Protein AF-A0A432SEH7-F1 (afdb_monomer_lite)

Foldseek 3Di:
DFKDKDKDWDWPFPDPPDGQFDKIKMWMKMFDDVVRVHPFGKIKIKIWMWGWHHPDPPDIDIKIKIKIAMDHDPPTDDPQVNFDFDDDVVDPTPPDGDRIDIDIDD

Sequence (106 aa):
MGGLAGIVQYDTRDTIFTPASGLFAKATLRRFDERLGSSENFWRYGVKGFYFKSLVKKFTIGLRVEGEAVTKSNGDRIPFFANPFISMHDISAMRYQGEKMLLSEL

Secondary structure (DSSP, 8-state):
--EEEEEEEEE--S-SSS-SSEEEEEEEEEEE-GGGT-SS-EEEEEEEEEEEEEEETTEEEEEEEEEEEEEESTTPPPPGGGS-B--BTTB-TTSSB-SEEEEEE-

Structure (mmCIF, N/CA/C/O backbone):
data_AF-A0A432SEH7-F1
#
_entry.id   AF-A0A432SEH7-F1
#
loop_
_atom_site.group_PDB
_atom_site.id
_atom_site.type_symbol
_atom_site.label_atom_id
_atom_site.label_alt_id
_atom_site.label_comp_id
_atom_site.label_asym_id
_atom_site.label_entity_id
_atom_site.label_seq_id
_atom_site.pdbx_PDB_ins_code
_atom_site.Cartn_x
_atom_site.Cartn_y
_atom_site.Cartn_z
_atom_site.occupancy
_atom_site.B_iso_or_equiv
_atom_site.auth_seq_id
_atom_site.auth_comp_id
_atom_site.auth_asym_id
_atom_site.auth_atom_id
_atom_site.pdbx_PDB_model_num
ATOM 1 N N . MET A 1 1 ? -1.794 -4.322 -24.348 1.00 62.84 1 MET A N 1
ATOM 2 C CA . MET A 1 1 ? -1.027 -4.254 -23.087 1.00 62.84 1 MET A CA 1
ATOM 3 C C . MET A 1 1 ? -1.284 -5.525 -22.296 1.00 62.84 1 MET A C 1
ATOM 5 O O . MET A 1 1 ? -2.174 -5.546 -21.454 1.00 62.84 1 MET A O 1
ATOM 9 N N . GLY A 1 2 ? -0.578 -6.605 -22.623 1.00 75.19 2 GLY A N 1
ATOM 10 C CA . GLY A 1 2 ? -0.605 -7.814 -21.804 1.00 75.19 2 GLY A CA 1
ATOM 11 C C . GLY A 1 2 ? 0.382 -7.713 -20.639 1.00 75.19 2 GLY A C 1
ATOM 12 O O . GLY A 1 2 ? 1.410 -7.046 -20.733 1.00 75.19 2 GLY A O 1
ATOM 13 N N . GLY A 1 3 ? 0.038 -8.315 -19.506 1.00 83.50 3 GLY A N 1
ATOM 14 C CA . GLY A 1 3 ? 0.847 -8.255 -18.295 1.00 83.50 3 GLY A CA 1
ATOM 15 C C . GLY A 1 3 ? 0.344 -9.226 -17.237 1.00 83.50 3 GLY A C 1
ATOM 16 O O . GLY A 1 3 ? -0.810 -9.653 -17.266 1.00 83.50 3 GLY A O 1
ATOM 17 N N . LEU A 1 4 ? 1.219 -9.576 -16.302 1.00 86.94 4 LEU A N 1
ATOM 18 C CA . LEU A 1 4 ? 0.912 -10.449 -15.174 1.00 86.94 4 LEU A CA 1
ATOM 19 C C . LEU A 1 4 ? 0.805 -9.631 -13.894 1.00 86.94 4 LEU A C 1
ATOM 21 O O . LEU A 1 4 ? 1.557 -8.679 -13.686 1.00 86.94 4 LEU A O 1
ATOM 25 N N . ALA A 1 5 ? -0.122 -10.016 -13.020 1.00 89.19 5 ALA A N 1
ATOM 26 C CA . ALA A 1 5 ? -0.320 -9.370 -11.733 1.00 89.19 5 ALA A CA 1
ATOM 27 C C . ALA A 1 5 ? -0.380 -10.410 -10.610 1.00 89.19 5 ALA A C 1
ATOM 29 O O . ALA A 1 5 ? -1.201 -11.322 -10.647 1.00 89.19 5 ALA A O 1
ATOM 30 N N . GLY A 1 6 ? 0.467 -10.235 -9.599 1.00 93.69 6 GLY A N 1
ATOM 31 C CA . GLY A 1 6 ? 0.375 -10.904 -8.308 1.00 93.69 6 GLY A CA 1
ATOM 32 C C . GLY A 1 6 ? -0.231 -9.953 -7.282 1.00 93.69 6 GLY A C 1
ATOM 33 O O . GLY A 1 6 ? 0.211 -8.810 -7.150 1.00 93.69 6 GLY A O 1
ATOM 34 N N . ILE A 1 7 ? -1.257 -10.404 -6.565 1.00 94.62 7 ILE A N 1
ATOM 35 C CA . ILE A 1 7 ? -1.925 -9.613 -5.529 1.00 94.62 7 ILE A CA 1
ATOM 36 C C . ILE A 1 7 ? -1.979 -10.454 -4.263 1.00 94.62 7 ILE A C 1
ATOM 38 O O . ILE A 1 7 ? -2.485 -11.571 -4.280 1.00 94.62 7 ILE A O 1
ATOM 42 N N . VAL A 1 8 ? -1.484 -9.889 -3.167 1.00 95.56 8 VAL A N 1
ATOM 43 C CA . VAL A 1 8 ? -1.616 -10.460 -1.828 1.00 95.56 8 VAL A CA 1
ATOM 44 C C . VAL A 1 8 ? -2.432 -9.483 -1.003 1.00 95.56 8 VAL A C 1
ATOM 46 O O . VAL A 1 8 ? -2.119 -8.293 -0.953 1.00 95.56 8 VAL A O 1
ATOM 49 N N . GLN A 1 9 ? -3.499 -9.976 -0.386 1.00 94.38 9 GLN A N 1
ATOM 50 C CA . GLN A 1 9 ? -4.393 -9.168 0.429 1.00 94.38 9 GLN A CA 1
ATOM 51 C C . GLN A 1 9 ? -4.641 -9.863 1.762 1.00 94.38 9 GLN A C 1
ATOM 53 O O . GLN A 1 9 ? -4.921 -11.057 1.806 1.00 94.38 9 GLN A O 1
ATOM 58 N N . TYR A 1 10 ? -4.556 -9.083 2.829 1.00 94.69 10 TYR A N 1
ATOM 59 C CA . TYR A 1 10 ? -4.879 -9.467 4.189 1.00 94.69 10 TYR A CA 1
ATOM 60 C C . TYR A 1 10 ? -5.890 -8.460 4.732 1.00 94.69 10 TYR A C 1
ATOM 62 O O . TYR A 1 10 ? -5.610 -7.264 4.764 1.00 94.69 10 TYR A O 1
ATOM 70 N N . ASP A 1 11 ? -7.079 -8.926 5.104 1.00 93.62 11 ASP A N 1
ATOM 71 C CA . ASP A 1 11 ? -8.151 -8.077 5.622 1.00 93.62 11 ASP A CA 1
ATOM 72 C C . ASP A 1 11 ? -8.710 -8.698 6.899 1.00 93.62 11 ASP A C 1
ATOM 74 O O . ASP A 1 11 ? -9.253 -9.800 6.877 1.00 93.62 11 ASP A O 1
ATOM 78 N N . THR A 1 12 ? -8.542 -7.995 8.014 1.00 93.56 12 THR A N 1
ATOM 79 C CA . THR A 1 12 ? -9.109 -8.346 9.321 1.00 93.56 12 THR A CA 1
ATOM 80 C C . THR A 1 12 ? -10.075 -7.288 9.826 1.00 93.56 12 THR A C 1
ATOM 82 O O . THR A 1 12 ? -10.409 -7.277 11.011 1.00 93.56 12 THR A O 1
ATOM 85 N N . ARG A 1 13 ? -10.491 -6.358 8.960 1.00 92.12 13 ARG A N 1
ATOM 86 C CA . ARG A 1 13 ? -11.456 -5.332 9.337 1.00 92.12 13 ARG A CA 1
ATOM 87 C C . ARG A 1 13 ? -12.803 -5.968 9.639 1.00 92.12 13 ARG A C 1
ATOM 89 O O . ARG A 1 13 ? -13.241 -6.891 8.957 1.00 92.12 13 ARG A O 1
ATOM 96 N N . ASP A 1 14 ? -13.464 -5.421 10.647 1.00 88.00 14 ASP A N 1
ATOM 97 C CA . ASP A 1 14 ? -14.832 -5.784 11.017 1.00 88.00 14 ASP A CA 1
ATOM 98 C C . ASP A 1 14 ? -15.841 -5.510 9.890 1.00 88.00 14 ASP A C 1
ATOM 100 O O . ASP A 1 14 ? -16.774 -6.285 9.681 1.00 88.00 14 ASP A O 1
ATOM 104 N N . THR A 1 15 ? -15.647 -4.433 9.131 1.00 85.69 15 THR A N 1
ATOM 105 C CA . THR A 1 15 ? -16.441 -4.111 7.946 1.00 85.69 15 THR A CA 1
ATOM 106 C C . THR A 1 15 ? -15.616 -3.393 6.882 1.00 85.69 15 THR A C 1
ATOM 108 O O . THR A 1 15 ? -14.666 -2.664 7.163 1.00 85.69 15 THR A O 1
ATOM 111 N N . ILE A 1 16 ? -16.003 -3.577 5.621 1.00 83.81 16 ILE A N 1
ATOM 112 C CA . ILE A 1 16 ? -15.339 -2.963 4.467 1.00 83.81 16 ILE A CA 1
ATOM 113 C C . ILE A 1 16 ? -15.745 -1.498 4.242 1.00 83.81 16 ILE A C 1
ATOM 115 O O . ILE A 1 16 ? -15.007 -0.777 3.574 1.00 83.81 16 ILE A O 1
ATOM 119 N N . PHE A 1 17 ? -16.894 -1.067 4.782 1.00 80.75 17 PHE A N 1
ATOM 120 C CA . PHE A 1 17 ? -17.459 0.269 4.541 1.00 80.75 17 PHE A CA 1
ATOM 121 C C . PHE A 1 17 ? -17.137 1.270 5.654 1.00 80.75 17 PHE A C 1
ATOM 123 O O . PHE A 1 17 ? -16.748 2.397 5.368 1.00 80.75 17 PHE A O 1
ATOM 130 N N . THR A 1 18 ? -17.287 0.867 6.918 1.00 82.19 18 THR A N 1
ATOM 131 C CA . THR A 1 18 ? -17.085 1.742 8.091 1.00 82.19 18 THR A CA 1
ATOM 132 C C . THR A 1 18 ? -16.284 1.031 9.183 1.00 82.19 18 THR A C 1
ATOM 134 O O . THR A 1 18 ? -16.834 0.737 10.248 1.00 82.19 18 THR A O 1
ATOM 137 N N . PRO A 1 19 ? -15.021 0.663 8.905 1.00 82.44 19 PRO A N 1
ATOM 138 C CA . PRO A 1 19 ? -14.237 -0.146 9.825 1.00 82.44 19 PRO A CA 1
ATOM 139 C C . PRO A 1 19 ? -14.018 0.572 11.159 1.00 82.44 19 PRO A C 1
ATOM 141 O O . PRO A 1 19 ? -13.513 1.695 11.187 1.00 82.44 19 PRO A O 1
ATOM 144 N N . ALA A 1 20 ? -14.378 -0.075 12.268 1.00 85.44 20 ALA A N 1
ATOM 145 C CA . ALA A 1 20 ? -14.112 0.439 13.614 1.00 85.44 20 ALA A CA 1
ATOM 146 C C . ALA A 1 20 ? -12.857 -0.200 14.225 1.00 85.44 20 ALA A C 1
ATOM 148 O O . ALA A 1 20 ? -12.222 0.362 15.124 1.00 85.44 20 ALA A O 1
ATOM 149 N N . SER A 1 21 ? -12.477 -1.375 13.727 1.00 88.00 21 SER A N 1
ATOM 150 C CA . SER A 1 21 ? -11.294 -2.101 14.161 1.00 88.00 21 SER A CA 1
ATOM 151 C C . SER A 1 21 ? -10.751 -3.019 13.068 1.00 88.00 21 SER A C 1
ATOM 153 O O . SER A 1 21 ? -11.495 -3.526 12.231 1.00 88.00 21 SER A O 1
ATOM 155 N N . GLY A 1 22 ? -9.437 -3.242 13.095 1.00 90.88 22 GLY A N 1
ATOM 156 C CA . GLY A 1 22 ? -8.763 -4.236 12.263 1.00 90.88 22 GLY A CA 1
ATOM 157 C C . GLY A 1 22 ? -7.727 -3.636 11.322 1.00 90.88 22 GLY A C 1
ATOM 158 O O . GLY A 1 22 ? -7.416 -2.445 11.369 1.00 90.88 22 GLY A O 1
ATOM 159 N N . LEU A 1 23 ? -7.155 -4.492 10.482 1.00 92.00 23 LEU A N 1
ATOM 160 C CA . LEU A 1 23 ? -6.077 -4.149 9.567 1.00 92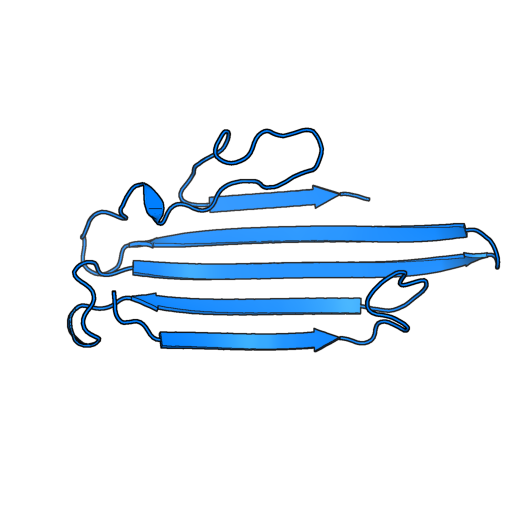.00 23 LEU A CA 1
ATOM 161 C C . LEU A 1 23 ? -6.431 -4.620 8.160 1.00 92.00 23 LEU A C 1
ATOM 163 O O . LEU A 1 23 ? -6.748 -5.783 7.939 1.00 92.00 23 LEU A O 1
ATOM 167 N N . PHE A 1 24 ? -6.291 -3.722 7.200 1.00 93.75 24 PHE A N 1
ATOM 168 C CA . PHE A 1 24 ? -6.212 -4.057 5.793 1.00 93.75 24 PHE A CA 1
ATOM 169 C C . PHE A 1 24 ? -4.791 -3.841 5.312 1.00 93.75 24 PHE A C 1
ATOM 171 O O . PHE A 1 24 ? -4.258 -2.743 5.432 1.00 93.75 24 PHE A O 1
ATOM 178 N N . ALA A 1 25 ? -4.197 -4.857 4.711 1.00 94.19 25 ALA A N 1
ATOM 179 C CA . ALA A 1 25 ? -2.934 -4.753 4.012 1.00 94.19 25 ALA A CA 1
ATOM 180 C C . ALA A 1 25 ? -3.078 -5.378 2.626 1.00 94.19 25 ALA A C 1
ATOM 182 O O . ALA A 1 25 ? -3.605 -6.478 2.465 1.00 94.19 25 ALA A O 1
ATOM 183 N N . LYS A 1 26 ? -2.598 -4.685 1.601 1.00 94.69 26 LYS A N 1
ATOM 184 C CA . LYS A 1 26 ? -2.605 -5.168 0.225 1.00 94.69 26 LYS A CA 1
ATOM 185 C C . LYS A 1 26 ? -1.280 -4.855 -0.433 1.00 94.69 26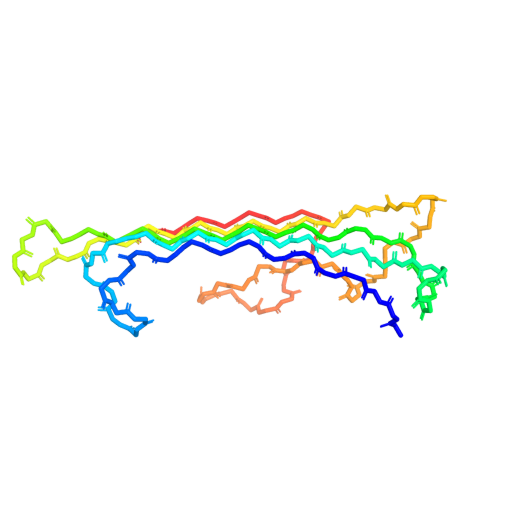 LYS A C 1
ATOM 187 O O . LYS A 1 26 ? -0.898 -3.695 -0.530 1.00 94.69 26 LYS A O 1
ATOM 192 N N . ALA A 1 27 ? -0.625 -5.886 -0.938 1.00 93.94 27 ALA A N 1
ATOM 193 C CA . ALA A 1 27 ? 0.539 -5.771 -1.794 1.00 93.94 27 ALA A CA 1
ATOM 194 C C . ALA A 1 27 ? 0.152 -6.181 -3.217 1.00 93.94 27 ALA A C 1
ATOM 196 O O . ALA A 1 27 ? -0.627 -7.108 -3.443 1.00 93.94 27 ALA A O 1
ATOM 197 N N . THR A 1 28 ? 0.654 -5.458 -4.205 1.00 92.00 28 THR A N 1
ATOM 198 C CA . THR A 1 28 ? 0.396 -5.717 -5.616 1.00 92.00 28 THR A CA 1
ATOM 199 C C . THR A 1 28 ? 1.687 -5.581 -6.395 1.00 92.00 28 THR A C 1
ATOM 201 O O . THR A 1 28 ? 2.389 -4.579 -6.291 1.00 92.00 28 THR A O 1
ATOM 204 N N . LEU A 1 29 ? 1.968 -6.588 -7.206 1.00 90.81 29 LEU A N 1
ATOM 205 C CA . LEU A 1 29 ? 3.098 -6.648 -8.109 1.00 90.81 29 LEU A CA 1
ATOM 206 C C . LEU A 1 29 ? 2.554 -6.854 -9.515 1.00 90.81 29 LEU A C 1
ATOM 208 O O . LEU A 1 29 ? 1.820 -7.807 -9.752 1.00 90.81 29 LEU A O 1
ATOM 212 N N . ARG A 1 30 ? 2.891 -5.975 -10.453 1.00 89.12 30 ARG A N 1
ATOM 213 C CA . ARG A 1 30 ? 2.520 -6.128 -11.860 1.00 89.12 30 ARG A CA 1
ATOM 214 C C . ARG A 1 30 ? 3.760 -6.103 -12.731 1.00 89.12 30 ARG A C 1
ATOM 216 O O . ARG A 1 30 ? 4.617 -5.238 -12.556 1.00 89.12 30 ARG A O 1
ATOM 223 N N . ARG A 1 31 ? 3.824 -7.034 -13.675 1.00 86.25 31 ARG A N 1
ATOM 224 C CA . ARG A 1 31 ? 4.865 -7.148 -14.689 1.00 86.25 31 ARG A CA 1
ATOM 225 C C . ARG A 1 31 ? 4.245 -6.959 -16.060 1.00 86.25 31 ARG A C 1
ATOM 227 O O . ARG A 1 31 ? 3.371 -7.728 -16.453 1.00 86.25 31 ARG A O 1
ATOM 234 N N . PHE A 1 32 ? 4.745 -5.973 -16.782 1.00 83.38 32 PHE A N 1
ATOM 235 C CA . PHE A 1 32 ? 4.462 -5.768 -18.193 1.00 83.38 32 PHE A CA 1
ATOM 236 C C . PHE A 1 32 ? 5.727 -6.113 -18.972 1.00 83.38 32 PHE A C 1
ATOM 238 O O . PHE A 1 32 ? 6.817 -5.677 -18.597 1.00 83.38 32 PHE A O 1
ATOM 245 N N . ASP A 1 33 ? 5.582 -6.972 -19.977 1.00 79.69 33 ASP A N 1
ATOM 246 C CA . ASP A 1 33 ? 6.692 -7.517 -20.757 1.00 79.69 33 ASP A CA 1
ATOM 247 C C . ASP A 1 33 ? 6.253 -7.724 -22.210 1.00 79.69 33 ASP A C 1
ATOM 249 O O . ASP A 1 33 ? 5.104 -8.106 -22.462 1.00 79.69 33 ASP A O 1
ATOM 253 N N . GLU A 1 34 ? 7.155 -7.508 -23.161 1.00 77.06 34 GLU A N 1
ATOM 254 C CA . GLU A 1 34 ? 6.930 -7.788 -24.583 1.00 77.06 34 GLU A CA 1
ATOM 255 C C . GLU A 1 34 ? 6.531 -9.237 -24.844 1.00 77.06 34 GLU A C 1
ATOM 257 O O . GLU A 1 34 ? 5.613 -9.505 -25.622 1.00 77.06 34 GLU A O 1
ATOM 262 N N . ARG A 1 35 ? 7.128 -10.183 -24.109 1.00 76.56 35 ARG A N 1
ATOM 263 C CA . ARG A 1 35 ? 6.783 -11.613 -24.201 1.00 76.56 35 ARG A CA 1
ATOM 264 C C . ARG A 1 35 ? 5.350 -11.908 -23.763 1.00 76.56 35 ARG 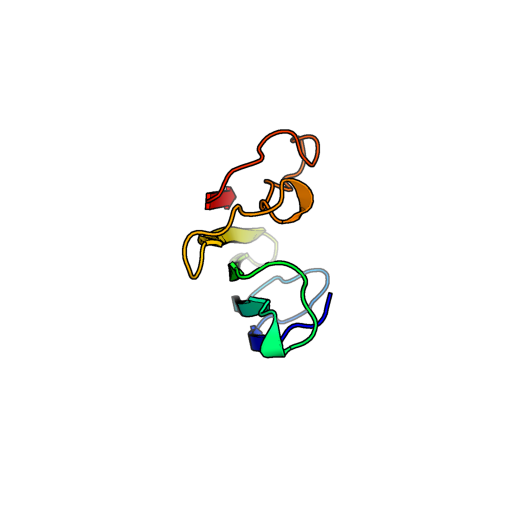A C 1
ATOM 266 O O . ARG A 1 35 ? 4.807 -12.954 -24.100 1.00 76.56 35 ARG A O 1
ATOM 273 N N . LEU A 1 36 ? 4.749 -10.998 -22.999 1.00 73.00 36 LEU A N 1
ATOM 274 C CA . LEU A 1 36 ? 3.370 -11.074 -22.528 1.00 73.00 36 LEU A CA 1
ATOM 275 C C . LEU A 1 36 ? 2.409 -10.258 -23.410 1.00 73.00 36 LEU A C 1
ATOM 277 O O . LEU A 1 36 ? 1.231 -10.168 -23.079 1.00 73.00 36 LEU A O 1
ATOM 281 N N . GLY A 1 37 ? 2.874 -9.663 -24.517 1.00 68.25 37 GLY A N 1
ATOM 282 C CA . GLY A 1 37 ? 2.056 -8.829 -25.407 1.00 68.25 37 GLY A CA 1
ATOM 283 C C . GLY A 1 37 ? 1.925 -7.368 -24.953 1.00 68.25 37 GLY A C 1
ATOM 284 O O . GLY A 1 37 ? 0.937 -6.690 -25.267 1.00 68.25 37 GLY A O 1
ATOM 285 N N . SER A 1 38 ? 2.868 -6.878 -24.147 1.00 71.06 38 SER A N 1
ATOM 286 C CA . SER A 1 38 ? 3.067 -5.442 -23.911 1.00 71.06 38 SER A CA 1
ATOM 287 C C . SER A 1 38 ? 3.937 -4.843 -25.020 1.00 71.06 38 SER A C 1
ATOM 289 O O . SER A 1 38 ? 4.724 -5.553 -25.626 1.00 71.06 38 SER A O 1
ATOM 291 N N . SER A 1 39 ? 3.825 -3.544 -25.290 1.00 71.69 39 SER A N 1
ATOM 292 C CA . SER A 1 39 ? 4.819 -2.829 -26.109 1.00 71.69 39 SER A CA 1
ATOM 293 C C . SER A 1 39 ? 5.977 -2.279 -25.268 1.00 71.69 39 SER A C 1
ATOM 295 O O . SER A 1 39 ? 6.907 -1.714 -25.815 1.00 71.69 39 SER A O 1
ATOM 297 N N . GLU A 1 40 ? 5.881 -2.392 -23.938 1.00 73.62 40 GLU A N 1
ATOM 298 C CA . GLU A 1 40 ? 6.759 -1.723 -22.973 1.00 73.62 40 GLU A CA 1
ATOM 299 C C . GLU A 1 40 ? 7.079 -2.655 -21.797 1.00 73.62 40 GLU A C 1
ATOM 301 O O . GLU A 1 40 ? 6.189 -3.364 -21.300 1.00 73.62 40 GLU A O 1
ATOM 306 N N . ASN A 1 41 ? 8.320 -2.601 -21.307 1.00 79.44 41 ASN A N 1
ATOM 307 C CA . ASN A 1 41 ? 8.842 -3.482 -20.261 1.00 79.44 41 ASN A CA 1
ATOM 308 C C . ASN A 1 41 ? 9.005 -2.750 -18.919 1.00 79.44 41 ASN A C 1
ATOM 310 O O . ASN A 1 41 ? 9.989 -2.046 -18.676 1.00 79.44 41 ASN A O 1
ATOM 314 N N . PHE A 1 42 ? 8.067 -2.944 -17.990 1.00 80.88 42 PHE A N 1
ATOM 315 C CA . PHE A 1 42 ? 8.147 -2.305 -16.673 1.00 80.88 42 PHE A CA 1
ATOM 316 C C . PHE A 1 42 ? 7.513 -3.128 -15.551 1.00 80.88 42 PHE A C 1
ATOM 318 O O . PHE A 1 42 ? 6.644 -3.980 -15.750 1.00 80.88 42 PHE A O 1
ATOM 325 N N . TRP A 1 43 ? 7.971 -2.850 -14.334 1.00 84.38 43 TRP A N 1
ATOM 326 C CA . TRP A 1 43 ? 7.400 -3.367 -13.098 1.00 84.38 43 TRP A CA 1
ATOM 327 C C . TRP A 1 43 ? 6.622 -2.274 -12.382 1.00 84.38 43 TRP A C 1
ATOM 329 O O . TRP A 1 43 ? 7.092 -1.142 -12.286 1.00 84.38 43 TRP A O 1
ATOM 339 N N . ARG A 1 44 ? 5.461 -2.624 -11.828 1.00 86.12 44 ARG A N 1
ATOM 340 C CA . ARG A 1 44 ? 4.699 -1.761 -10.924 1.00 86.12 44 ARG A CA 1
ATOM 341 C C . ARG A 1 44 ? 4.478 -2.462 -9.596 1.00 86.12 44 ARG A C 1
ATOM 343 O O . ARG A 1 44 ? 3.921 -3.556 -9.544 1.00 86.12 44 ARG A O 1
ATOM 350 N N . TYR A 1 45 ? 4.875 -1.788 -8.535 1.00 89.12 45 TYR A N 1
ATOM 351 C CA . TYR A 1 45 ? 4.731 -2.202 -7.153 1.00 89.12 45 TYR A CA 1
ATOM 352 C C . TYR A 1 45 ? 3.706 -1.291 -6.485 1.00 89.12 45 TYR A C 1
ATOM 354 O O . TYR A 1 45 ? 3.706 -0.080 -6.701 1.00 89.12 45 TYR A O 1
ATOM 362 N N . GLY A 1 46 ? 2.824 -1.867 -5.682 1.00 90.81 46 GLY A N 1
ATOM 363 C CA . GLY A 1 46 ? 1.851 -1.128 -4.893 1.00 90.81 46 GLY A CA 1
ATOM 364 C C . GLY A 1 46 ? 1.686 -1.768 -3.529 1.00 90.81 46 GLY A C 1
ATOM 365 O O . GLY A 1 46 ? 1.578 -2.988 -3.425 1.00 90.81 46 GLY A O 1
ATOM 366 N N . VAL A 1 47 ? 1.655 -0.949 -2.490 1.00 91.12 47 VAL A N 1
ATOM 367 C CA . VAL A 1 47 ? 1.393 -1.355 -1.114 1.00 91.12 47 VAL A CA 1
ATOM 368 C C . VAL A 1 47 ? 0.345 -0.414 -0.543 1.00 91.12 47 VAL A C 1
ATOM 370 O O . VAL A 1 47 ? 0.448 0.801 -0.686 1.00 91.12 47 VAL A O 1
ATOM 373 N N . LYS A 1 48 ? -0.679 -0.974 0.092 1.00 92.12 48 LYS A N 1
ATOM 374 C CA . LYS A 1 48 ? -1.710 -0.226 0.809 1.00 92.12 48 LYS A CA 1
ATOM 375 C C . LYS A 1 48 ? -1.905 -0.838 2.183 1.00 92.12 48 LYS A C 1
ATOM 377 O O . LYS A 1 48 ? -2.010 -2.057 2.295 1.00 92.12 48 LYS A O 1
ATOM 382 N N . GLY A 1 49 ? -1.967 0.003 3.199 1.00 92.56 49 GLY A N 1
ATOM 383 C CA . GLY A 1 49 ? -2.202 -0.356 4.586 1.00 92.56 49 GLY A CA 1
ATOM 384 C C . GLY A 1 49 ? -3.251 0.572 5.182 1.00 92.56 49 GLY A C 1
ATOM 385 O O . GLY A 1 49 ? -3.108 1.786 5.099 1.00 92.56 49 GLY A O 1
ATOM 386 N N . PHE A 1 50 ? -4.292 0.014 5.786 1.00 92.31 50 PHE A N 1
ATOM 387 C CA . PHE A 1 50 ? -5.266 0.766 6.569 1.00 92.31 50 PHE A CA 1
ATOM 388 C C . PHE A 1 50 ? -5.438 0.078 7.910 1.00 92.31 50 PHE A C 1
ATOM 390 O O . PHE A 1 50 ? -5.775 -1.103 7.959 1.00 92.31 50 PHE A O 1
ATOM 397 N N . TYR A 1 51 ? -5.220 0.802 8.992 1.00 91.44 51 TYR A N 1
ATOM 398 C CA . TYR A 1 51 ? -5.334 0.287 10.343 1.00 91.44 51 TYR A CA 1
ATOM 399 C C . TYR A 1 51 ? -6.363 1.094 11.116 1.00 91.44 51 TYR A C 1
ATOM 401 O O . TYR A 1 51 ? -6.244 2.310 11.211 1.00 91.44 51 TYR A O 1
ATOM 409 N N . PHE A 1 52 ? -7.342 0.411 11.699 1.00 90.62 52 PHE A N 1
ATOM 410 C CA . PHE A 1 52 ? -8.406 1.031 12.472 1.00 90.62 52 PHE A CA 1
ATOM 411 C C . PHE A 1 52 ? -8.383 0.519 13.904 1.00 90.62 52 PHE A C 1
ATOM 413 O O . PHE A 1 52 ? -8.238 -0.683 14.157 1.00 90.62 52 PHE A O 1
ATOM 420 N N . LYS A 1 53 ? -8.554 1.437 14.855 1.00 89.50 53 LYS A N 1
ATOM 421 C CA . LYS A 1 53 ? -8.659 1.100 16.273 1.00 89.50 53 LYS A CA 1
ATOM 422 C C . LYS A 1 53 ? -9.676 1.991 16.970 1.00 89.50 53 LYS A C 1
ATOM 424 O O . LYS A 1 53 ? -9.509 3.205 17.051 1.00 89.50 53 LYS A O 1
ATOM 429 N N . SER A 1 54 ? -10.684 1.367 17.563 1.00 86.88 54 SER A N 1
ATOM 430 C CA . SER A 1 54 ? -11.603 2.021 18.491 1.00 86.88 54 SER A CA 1
ATOM 431 C C . SER A 1 54 ? -10.919 2.210 19.854 1.00 86.88 54 SER A C 1
ATOM 433 O O . SER A 1 54 ? -10.564 1.229 20.508 1.00 86.88 54 SER A O 1
ATOM 435 N N . LEU A 1 55 ? -10.715 3.456 20.300 1.00 78.75 55 LEU A N 1
ATOM 436 C CA . LEU A 1 55 ? -10.172 3.758 21.640 1.00 78.75 55 LEU A CA 1
ATOM 437 C C . LEU A 1 55 ? -11.271 3.765 22.710 1.00 78.75 55 LEU A C 1
ATOM 439 O O . LEU A 1 55 ? -11.032 3.391 23.854 1.00 78.75 55 LEU A O 1
ATOM 443 N N . VAL A 1 56 ? -12.481 4.176 22.336 1.00 82.50 56 VAL A N 1
ATOM 444 C CA . VAL A 1 56 ? -13.674 4.246 23.194 1.00 82.50 56 VAL A CA 1
ATOM 445 C C . VAL A 1 56 ? -14.890 3.929 22.322 1.00 82.50 56 VAL A C 1
ATOM 447 O O . VAL A 1 56 ? -14.808 4.116 21.114 1.00 82.50 56 VAL A O 1
ATOM 450 N N . LYS A 1 57 ? -16.041 3.526 22.889 1.00 73.62 57 LYS A N 1
ATOM 451 C CA . LYS A 1 57 ? -17.258 3.136 22.122 1.00 73.62 57 LYS A CA 1
ATOM 452 C C . LYS A 1 57 ? -17.740 4.151 21.059 1.00 73.62 57 LYS A C 1
ATOM 454 O O . LYS A 1 57 ? -18.617 3.816 20.274 1.00 73.62 57 LYS A O 1
ATOM 459 N N . LYS A 1 58 ? -17.229 5.387 21.071 1.00 79.06 58 LYS A N 1
ATOM 460 C CA . LYS A 1 58 ? -17.600 6.478 20.157 1.00 79.06 58 LYS A CA 1
ATOM 461 C C . LYS A 1 58 ? -16.429 7.078 19.364 1.00 79.06 58 LYS A C 1
ATOM 463 O O . LYS A 1 58 ? -16.668 8.005 18.601 1.00 79.06 58 LYS A O 1
ATOM 468 N N . PHE A 1 59 ? -15.189 6.622 19.559 1.00 83.56 59 PHE A N 1
ATOM 469 C CA . PHE A 1 59 ? -14.020 7.235 18.918 1.00 83.56 59 PHE A CA 1
ATOM 470 C C . PHE A 1 59 ? -13.099 6.179 18.310 1.00 83.56 59 PHE A C 1
ATOM 472 O O . PHE A 1 59 ? -12.517 5.356 19.026 1.00 83.56 59 PHE A O 1
ATOM 479 N N . THR A 1 60 ? -12.953 6.261 16.991 1.00 85.25 60 THR A N 1
ATOM 480 C CA . THR A 1 60 ? -12.117 5.387 16.170 1.00 85.25 60 THR A CA 1
ATOM 481 C C . THR A 1 60 ? -11.033 6.222 15.512 1.00 85.25 60 THR A C 1
ATOM 483 O O . THR A 1 60 ? -11.336 7.244 14.904 1.00 85.25 60 THR A O 1
ATOM 486 N N . ILE A 1 61 ? -9.786 5.769 15.612 1.00 88.12 61 ILE A N 1
ATOM 487 C CA . ILE A 1 61 ? -8.666 6.307 14.833 1.00 88.12 61 ILE A CA 1
ATOM 488 C C . ILE A 1 61 ? -8.392 5.398 13.637 1.00 88.12 61 ILE A C 1
ATOM 490 O O . ILE A 1 61 ? -8.567 4.177 13.741 1.00 88.12 61 ILE A O 1
ATOM 494 N N . GLY A 1 62 ? -7.962 5.984 12.521 1.00 89.31 62 GLY A N 1
ATOM 495 C CA . GLY A 1 62 ? -7.709 5.267 11.278 1.00 89.31 62 GLY A CA 1
ATOM 496 C C . GLY A 1 62 ? -6.411 5.721 10.628 1.00 89.31 62 GLY A C 1
ATOM 497 O O . GLY A 1 62 ? -6.365 6.776 10.025 1.00 89.31 62 GLY A O 1
ATOM 498 N N . LEU A 1 63 ? -5.366 4.903 10.681 1.00 89.81 63 LEU A N 1
ATOM 499 C CA . LEU A 1 63 ? -4.124 5.175 9.964 1.00 89.81 63 LEU A CA 1
ATOM 500 C C . LEU A 1 63 ? -4.213 4.616 8.541 1.00 89.81 63 LEU A C 1
ATOM 502 O O . LEU A 1 63 ? -4.482 3.428 8.358 1.00 89.81 63 LEU A O 1
ATOM 506 N N . ARG A 1 64 ? -3.910 5.437 7.538 1.00 90.44 64 ARG A N 1
ATOM 507 C CA . ARG A 1 64 ? -3.796 5.042 6.132 1.00 90.44 64 ARG A CA 1
ATOM 508 C C . ARG A 1 64 ? -2.377 5.263 5.637 1.00 90.44 64 ARG A C 1
ATOM 510 O O . ARG A 1 64 ? -1.813 6.336 5.801 1.00 90.44 64 ARG A O 1
ATOM 517 N N . VAL A 1 65 ? -1.819 4.260 4.971 1.00 89.81 65 VAL A N 1
ATOM 518 C CA . VAL A 1 65 ? -0.518 4.329 4.305 1.00 89.81 65 VAL A CA 1
ATOM 519 C C . VAL A 1 65 ? -0.649 3.721 2.917 1.00 89.81 65 VAL A C 1
ATOM 521 O O . VAL A 1 65 ? -1.081 2.581 2.764 1.00 89.81 65 VAL A O 1
ATOM 524 N N . GLU A 1 66 ? -0.257 4.460 1.891 1.00 89.00 66 GLU A N 1
ATOM 525 C CA . GLU A 1 66 ? -0.220 3.978 0.514 1.00 89.00 66 GLU A CA 1
ATOM 526 C C . GLU A 1 66 ? 1.125 4.303 -0.118 1.00 89.00 66 GLU A C 1
ATOM 528 O O . GLU A 1 66 ? 1.646 5.402 0.029 1.00 89.00 66 GLU A O 1
ATOM 533 N N . GLY A 1 67 ? 1.691 3.342 -0.837 1.00 88.19 67 GLY A N 1
ATOM 534 C CA . GLY A 1 67 ? 2.919 3.524 -1.590 1.00 88.19 67 GLY A CA 1
ATOM 535 C C . GLY A 1 67 ? 2.810 2.844 -2.940 1.00 88.19 67 GLY A C 1
ATOM 536 O O . GLY A 1 67 ? 2.384 1.693 -3.035 1.00 88.19 67 GLY A O 1
ATOM 537 N N . GLU A 1 68 ? 3.211 3.539 -3.993 1.00 86.56 68 GLU A N 1
ATOM 538 C CA . GLU A 1 68 ? 3.284 2.973 -5.334 1.00 86.56 68 GLU A CA 1
ATOM 539 C C . GLU A 1 68 ? 4.618 3.331 -5.977 1.00 86.56 68 GLU A C 1
ATOM 541 O O . GLU A 1 68 ? 5.120 4.444 -5.845 1.00 86.56 68 GLU A O 1
ATOM 546 N N . ALA A 1 69 ? 5.208 2.376 -6.683 1.00 82.75 69 ALA A N 1
ATOM 547 C CA . ALA A 1 69 ? 6.460 2.573 -7.389 1.00 82.75 69 ALA A CA 1
ATOM 548 C C . ALA A 1 69 ? 6.415 1.871 -8.738 1.00 82.75 69 ALA A C 1
ATOM 550 O O . ALA A 1 69 ? 5.839 0.792 -8.881 1.00 82.75 69 ALA A O 1
ATOM 551 N N . VAL A 1 70 ? 7.057 2.468 -9.729 1.00 83.69 70 VAL A N 1
ATOM 552 C CA . VAL A 1 70 ? 7.258 1.874 -11.044 1.00 83.69 70 VAL A CA 1
ATOM 553 C C . VAL A 1 70 ? 8.745 1.859 -11.339 1.00 83.69 70 VAL A C 1
ATOM 555 O O . VAL A 1 70 ? 9.489 2.764 -10.972 1.00 83.69 70 VAL A O 1
ATOM 558 N N . THR A 1 71 ? 9.214 0.771 -11.933 1.00 78.38 71 THR A N 1
ATOM 559 C CA . THR A 1 71 ? 10.628 0.570 -12.241 1.00 78.38 71 THR A CA 1
ATOM 560 C C . THR A 1 71 ? 10.776 0.032 -13.652 1.00 78.38 71 THR A C 1
ATOM 562 O O . THR A 1 71 ? 10.051 -0.873 -14.072 1.00 78.38 71 THR A O 1
ATOM 565 N N . LYS A 1 72 ? 11.732 0.615 -14.379 1.00 73.81 72 LYS A N 1
ATOM 566 C CA . LYS A 1 72 ? 12.117 0.212 -15.733 1.00 73.81 72 LYS A CA 1
ATOM 567 C C . LYS A 1 72 ? 12.725 -1.180 -15.708 1.00 73.81 72 LYS A C 1
ATOM 569 O O . LYS A 1 72 ? 13.457 -1.530 -14.785 1.00 73.81 72 LYS A O 1
ATOM 574 N N . SER A 1 73 ? 12.467 -1.951 -16.751 1.00 62.09 73 SER A N 1
ATOM 575 C CA . SER A 1 73 ? 13.166 -3.201 -17.015 1.00 62.09 73 SER A CA 1
ATOM 576 C C . SER A 1 73 ? 13.791 -3.113 -18.398 1.00 62.09 73 SER A C 1
ATOM 578 O O . SER A 1 73 ? 13.151 -2.609 -19.307 1.00 62.09 73 SER A O 1
ATOM 580 N N . ASN A 1 74 ? 15.019 -3.607 -18.563 1.00 59.75 74 ASN A N 1
ATOM 581 C CA . ASN A 1 74 ? 15.731 -3.661 -19.852 1.00 59.75 74 ASN A CA 1
ATOM 582 C C . ASN A 1 74 ? 16.071 -2.316 -20.529 1.00 59.75 74 ASN A C 1
ATOM 584 O O . ASN A 1 74 ? 16.443 -2.309 -21.694 1.00 59.75 74 ASN A O 1
ATOM 588 N N . GLY A 1 75 ? 16.043 -1.191 -19.808 1.00 54.44 75 GLY A N 1
ATOM 589 C CA . GLY A 1 75 ? 16.488 0.102 -20.352 1.00 54.44 75 GLY A CA 1
ATOM 590 C C . GLY A 1 75 ? 15.430 0.875 -21.147 1.00 54.44 75 GLY A C 1
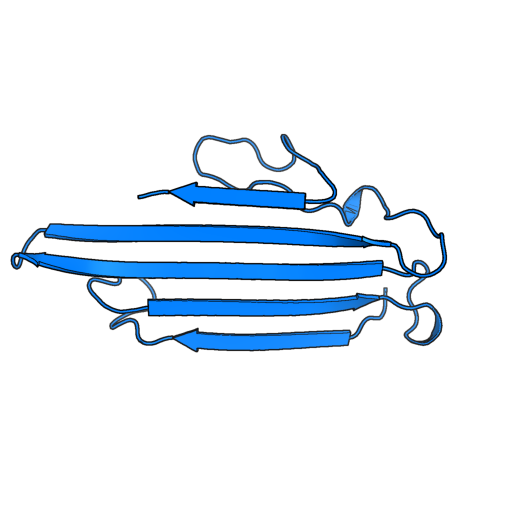ATOM 591 O O . GLY A 1 75 ? 15.710 1.998 -21.566 1.00 54.44 75 GLY A O 1
ATOM 592 N N . ASP A 1 76 ? 14.214 0.337 -21.277 1.00 61.09 76 ASP A N 1
ATOM 593 C CA . ASP A 1 76 ? 13.090 1.030 -21.911 1.00 61.09 76 ASP A CA 1
ATOM 594 C C . ASP A 1 76 ? 12.522 2.162 -21.046 1.00 61.09 76 ASP A C 1
ATOM 596 O O . ASP A 1 76 ? 12.700 2.230 -19.821 1.00 61.09 76 ASP A O 1
ATOM 600 N N . ARG A 1 77 ? 11.828 3.101 -21.697 1.00 61.22 77 ARG A N 1
ATOM 601 C CA . ARG A 1 77 ? 11.175 4.232 -21.030 1.00 61.22 77 ARG A CA 1
ATOM 602 C C . ARG A 1 77 ? 9.866 3.772 -20.390 1.00 61.22 77 ARG A C 1
ATOM 604 O O . ARG A 1 77 ? 9.020 3.196 -21.050 1.00 61.22 77 ARG A O 1
ATOM 611 N N . ILE A 1 78 ? 9.652 4.107 -19.114 1.00 63.75 78 ILE A N 1
ATOM 612 C CA . ILE A 1 78 ? 8.312 4.005 -18.516 1.00 63.75 78 ILE A CA 1
ATOM 613 C C . ILE A 1 78 ? 7.405 4.992 -19.264 1.00 63.75 78 ILE A C 1
ATOM 615 O O . ILE A 1 78 ? 7.735 6.184 -19.310 1.00 63.75 78 ILE A O 1
ATOM 619 N N . PRO A 1 79 ? 6.272 4.546 -19.827 1.00 63.44 79 PRO A N 1
ATOM 620 C CA . PRO A 1 79 ? 5.325 5.453 -20.453 1.00 63.44 79 PRO A CA 1
ATOM 621 C C . PRO A 1 79 ? 4.722 6.410 -19.424 1.00 63.44 79 PRO A C 1
ATOM 623 O O . PRO A 1 79 ? 4.425 6.006 -18.302 1.00 63.44 79 PRO A O 1
ATOM 626 N N . PHE A 1 80 ? 4.461 7.662 -19.806 1.00 60.31 80 PHE A N 1
ATOM 627 C CA . PHE A 1 80 ? 3.931 8.678 -18.882 1.00 60.31 80 PHE A CA 1
ATOM 628 C C . PHE A 1 80 ? 2.618 8.249 -18.194 1.00 60.31 80 PHE A C 1
ATOM 630 O O . PHE A 1 80 ? 2.390 8.591 -17.039 1.00 60.31 80 PHE A O 1
ATOM 637 N N . PHE A 1 81 ? 1.788 7.436 -18.861 1.00 62.09 81 PHE A N 1
ATOM 638 C CA . PHE A 1 81 ? 0.539 6.895 -18.311 1.00 62.09 81 PHE A CA 1
ATOM 639 C C . PHE A 1 81 ? 0.735 5.791 -17.260 1.00 62.09 81 PHE A C 1
ATOM 641 O O . PHE A 1 81 ? -0.200 5.452 -16.536 1.00 62.09 81 PHE A O 1
ATOM 648 N N . ALA A 1 82 ? 1.922 5.184 -17.191 1.00 64.69 82 ALA A N 1
ATOM 649 C CA . ALA A 1 82 ? 2.226 4.130 -16.231 1.00 64.69 82 ALA A CA 1
ATOM 650 C C . ALA A 1 82 ? 2.694 4.692 -14.881 1.00 64.69 82 ALA A C 1
ATOM 652 O O . ALA A 1 82 ? 2.679 3.952 -13.895 1.00 64.69 82 ALA A O 1
ATOM 653 N N . ASN A 1 83 ? 3.061 5.978 -14.822 1.00 67.06 83 ASN A N 1
ATOM 654 C CA . ASN A 1 83 ? 3.534 6.614 -13.600 1.00 67.06 83 ASN A CA 1
ATOM 655 C C . ASN A 1 83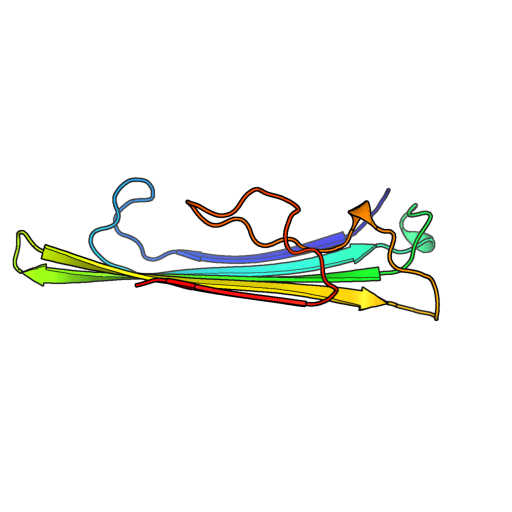 ? 2.423 6.665 -12.539 1.00 67.06 83 ASN A C 1
ATOM 657 O O . ASN A 1 83 ? 1.316 7.138 -12.822 1.00 67.06 83 ASN A O 1
ATOM 661 N N . PRO A 1 84 ? 2.692 6.189 -11.311 1.00 60.78 84 PRO A N 1
ATOM 662 C CA . PRO A 1 84 ? 1.753 6.327 -10.219 1.00 60.78 84 PRO A CA 1
ATOM 663 C C . PRO A 1 84 ? 1.553 7.806 -9.900 1.00 60.78 84 PRO A C 1
ATOM 665 O O . PRO A 1 84 ? 2.453 8.637 -10.056 1.00 60.78 84 PRO A O 1
ATOM 668 N N . PHE A 1 85 ? 0.352 8.123 -9.433 1.00 57.16 85 PHE A N 1
ATOM 669 C CA . PHE A 1 85 ? 0.017 9.452 -8.959 1.00 57.16 85 PHE A CA 1
ATOM 670 C C . PHE A 1 85 ? -0.590 9.385 -7.567 1.00 57.16 85 PHE A C 1
ATOM 672 O O . PHE A 1 85 ? -1.261 8.414 -7.210 1.00 57.16 85 PHE A O 1
ATOM 679 N N . ILE A 1 86 ? -0.367 10.438 -6.783 1.00 59.16 86 ILE A N 1
ATOM 680 C CA . ILE A 1 86 ? -1.030 10.582 -5.487 1.00 59.16 86 ILE A CA 1
ATOM 681 C C . ILE A 1 86 ? -2.518 10.834 -5.713 1.00 59.16 86 ILE A C 1
ATOM 683 O O . ILE A 1 86 ? -2.894 11.797 -6.380 1.00 59.16 86 ILE A O 1
ATOM 687 N N . SER A 1 87 ? -3.358 9.964 -5.150 1.00 62.00 87 SER A N 1
ATOM 688 C CA . SER A 1 87 ? -4.802 10.167 -5.045 1.00 62.00 87 SER A CA 1
ATOM 689 C C . SER A 1 87 ? -5.161 10.317 -3.568 1.00 62.00 87 SER A C 1
ATOM 691 O O . SER A 1 87 ? -5.303 9.334 -2.838 1.00 62.00 87 SER A O 1
ATOM 693 N N . MET A 1 88 ? -5.246 11.572 -3.137 1.00 59.50 88 MET A N 1
ATOM 694 C CA . MET A 1 88 ? -5.603 11.995 -1.784 1.00 59.50 88 MET A CA 1
ATOM 695 C C . MET A 1 88 ? -6.831 12.899 -1.879 1.00 59.50 88 MET A C 1
ATOM 697 O O . MET A 1 88 ? -6.991 13.596 -2.886 1.00 59.50 88 MET A O 1
ATOM 701 N N . HIS A 1 89 ? -7.692 12.906 -0.859 1.00 60.25 89 HIS A N 1
ATOM 702 C CA . HIS A 1 89 ? -8.693 13.970 -0.763 1.00 60.25 89 HIS A CA 1
ATOM 703 C C . HIS A 1 89 ? -7.941 15.315 -0.708 1.00 60.25 89 HIS A C 1
ATOM 705 O O . HIS A 1 89 ? -6.829 15.372 -0.192 1.00 60.25 89 HIS A O 1
ATOM 711 N N . ASP A 1 90 ? -8.476 16.360 -1.336 1.00 53.09 90 ASP A N 1
ATOM 712 C CA . ASP A 1 90 ? -7.828 17.677 -1.497 1.00 53.09 90 ASP A CA 1
ATOM 713 C C . ASP A 1 90 ? -6.593 17.760 -2.418 1.00 53.09 90 ASP A C 1
ATOM 715 O O . ASP A 1 90 ? -6.074 18.854 -2.655 1.00 53.09 90 ASP A O 1
ATOM 719 N N . ILE A 1 91 ? -6.156 16.658 -3.041 1.00 62.94 91 ILE A N 1
ATOM 720 C CA . ILE A 1 91 ? -5.126 16.690 -4.091 1.00 62.94 91 ILE A CA 1
ATOM 721 C C . ILE A 1 91 ? -5.739 16.255 -5.418 1.00 62.94 91 ILE A C 1
ATOM 723 O O . ILE A 1 91 ? -6.186 15.120 -5.580 1.00 62.94 91 ILE A O 1
ATOM 727 N N . SER A 1 92 ? -5.720 17.153 -6.409 1.00 56.09 92 SER A N 1
ATOM 728 C CA . SER A 1 92 ? -6.133 16.824 -7.774 1.00 56.09 92 SER A CA 1
ATOM 729 C C . SER A 1 92 ? -5.356 15.611 -8.287 1.00 56.09 92 SER A C 1
ATOM 731 O O . SER A 1 92 ? -4.121 15.591 -8.261 1.00 56.09 92 SER A O 1
ATOM 733 N N . ALA A 1 93 ? -6.087 14.608 -8.776 1.00 60.00 93 ALA A N 1
ATOM 734 C CA . ALA A 1 93 ? -5.496 13.434 -9.401 1.00 60.00 93 ALA A CA 1
ATOM 735 C C . ALA A 1 93 ? -4.516 13.853 -10.510 1.00 60.00 93 ALA A C 1
ATOM 737 O O . ALA A 1 93 ? -4.712 14.871 -11.172 1.00 60.00 93 ALA A O 1
ATOM 738 N N . MET A 1 94 ? -3.453 13.068 -10.704 1.00 59.94 94 MET A N 1
ATOM 739 C CA . MET A 1 94 ? -2.407 13.315 -11.709 1.00 59.94 94 MET A CA 1
ATOM 740 C C . MET A 1 94 ? -1.549 14.576 -11.493 1.00 59.94 94 MET A C 1
ATOM 742 O O . MET A 1 94 ? -0.691 14.853 -12.330 1.00 59.94 94 MET A O 1
ATOM 746 N N . ARG A 1 95 ? -1.713 15.310 -10.380 1.00 59.09 95 ARG A N 1
ATOM 747 C CA . ARG A 1 95 ? -0.882 16.488 -10.064 1.00 59.09 95 ARG A CA 1
ATOM 748 C C . ARG A 1 95 ? 0.539 16.118 -9.636 1.00 59.09 95 ARG A C 1
ATOM 750 O O . ARG A 1 95 ? 1.483 16.809 -10.003 1.00 59.09 95 ARG A O 1
ATOM 757 N N . TYR A 1 96 ? 0.691 15.017 -8.901 1.00 57.22 96 TYR A N 1
ATOM 758 C CA . TYR A 1 96 ? 1.991 14.470 -8.507 1.00 57.22 96 TYR A CA 1
ATOM 759 C C . TYR A 1 96 ? 2.213 13.144 -9.218 1.00 57.22 96 TYR A C 1
ATOM 761 O O . TYR A 1 96 ? 1.828 12.098 -8.703 1.00 57.22 96 TYR A O 1
ATOM 769 N N . GLN A 1 97 ? 2.785 13.208 -10.419 1.00 60.06 97 GLN A N 1
ATOM 770 C CA . GLN A 1 97 ? 3.232 12.039 -11.172 1.00 60.06 97 GLN A CA 1
ATOM 771 C C . GLN A 1 97 ? 4.727 11.850 -10.949 1.00 60.06 97 GLN A C 1
ATOM 773 O O . GLN A 1 97 ? 5.515 12.772 -11.153 1.00 60.06 97 GLN A O 1
ATOM 778 N N . GLY A 1 98 ? 5.120 10.649 -10.546 1.00 62.59 98 GLY A N 1
ATOM 779 C CA . GLY A 1 98 ? 6.521 10.301 -10.352 1.00 62.59 98 GLY A CA 1
ATOM 780 C C . GLY A 1 98 ? 6.722 8.799 -10.444 1.00 62.59 98 GLY A C 1
ATOM 781 O O . GLY A 1 98 ? 5.766 8.037 -10.402 1.00 62.59 98 GLY A O 1
ATOM 782 N N . GLU A 1 99 ? 7.972 8.354 -10.555 1.00 64.88 99 GLU A N 1
ATOM 783 C CA . GLU A 1 99 ? 8.295 6.918 -10.566 1.00 64.88 99 GLU A CA 1
ATOM 784 C C . GLU A 1 99 ? 8.059 6.265 -9.187 1.00 64.88 99 GLU A C 1
ATOM 786 O O . GLU A 1 99 ? 7.954 5.045 -9.085 1.00 64.88 99 GLU A O 1
ATOM 791 N N . LYS A 1 100 ? 7.955 7.065 -8.117 1.00 74.31 100 LYS A N 1
ATOM 792 C CA . LYS A 1 100 ? 7.679 6.627 -6.744 1.00 74.31 100 LYS A CA 1
ATOM 793 C C . LYS A 1 100 ? 6.731 7.603 -6.058 1.00 74.31 100 LYS A C 1
ATOM 795 O O . LYS A 1 100 ? 6.849 8.813 -6.232 1.00 74.31 100 LYS A O 1
ATOM 800 N N . MET A 1 101 ? 5.835 7.063 -5.249 1.00 80.88 101 MET A N 1
ATOM 801 C CA . MET A 1 101 ? 4.826 7.785 -4.492 1.00 80.88 101 MET A CA 1
ATOM 802 C C . MET A 1 101 ? 4.684 7.143 -3.112 1.00 80.88 101 MET A C 1
ATOM 804 O O . MET A 1 101 ? 4.666 5.916 -2.999 1.00 80.88 101 MET A O 1
ATOM 808 N N . LEU A 1 102 ? 4.577 7.976 -2.077 1.00 82.62 102 LEU A N 1
ATOM 809 C CA . LEU A 1 102 ? 4.251 7.561 -0.718 1.00 82.62 102 LEU A CA 1
ATOM 810 C C . LEU A 1 102 ? 3.276 8.578 -0.117 1.00 82.62 102 LEU A C 1
ATOM 812 O O . LEU A 1 102 ? 3.508 9.782 -0.204 1.00 82.62 102 LEU A O 1
ATOM 816 N N . LEU A 1 103 ? 2.201 8.081 0.482 1.00 83.06 103 LEU A N 1
ATOM 817 C CA . LEU A 1 103 ? 1.169 8.840 1.170 1.00 83.06 103 LEU A CA 1
ATOM 818 C C . LEU A 1 103 ? 0.910 8.202 2.536 1.00 83.06 103 LEU A C 1
ATOM 820 O O . LEU A 1 103 ? 0.781 6.982 2.642 1.00 83.06 103 LEU A O 1
ATOM 824 N N . SER A 1 104 ? 0.778 9.028 3.567 1.00 83.19 104 SER A N 1
ATOM 825 C CA . SER A 1 104 ? 0.34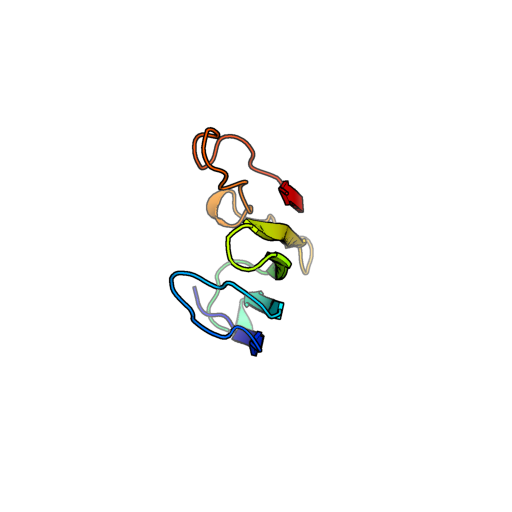7 8.601 4.897 1.00 83.19 104 SER A CA 1
ATOM 826 C C . SER A 1 104 ? -0.611 9.624 5.503 1.00 83.19 104 SER A C 1
ATOM 828 O O . SER A 1 104 ? -0.292 10.811 5.503 1.00 83.19 104 SER A O 1
ATOM 830 N N . GLU A 1 105 ? -1.741 9.164 6.036 1.00 82.25 105 GLU A N 1
ATOM 831 C CA . GLU A 1 105 ? -2.798 9.969 6.668 1.00 82.25 105 GLU A CA 1
ATOM 832 C C . GLU A 1 105 ? -3.242 9.302 7.987 1.00 82.25 105 GLU A C 1
ATOM 834 O O . GLU A 1 105 ? -3.142 8.077 8.109 1.00 82.25 105 GLU A O 1
ATOM 839 N N . LEU A 1 106 ? -3.711 10.089 8.965 1.00 80.19 106 LEU A N 1
ATOM 840 C CA . LEU A 1 106 ? -4.163 9.649 10.300 1.00 80.19 106 LEU A CA 1
ATOM 841 C C . LEU A 1 106 ? -5.627 10.034 10.560 1.00 80.19 106 LEU A C 1
ATOM 843 O O . LEU A 1 106 ? -6.025 11.108 10.059 1.00 80.19 106 LEU A O 1
#

pLDDT: mean 78.96, std 12.5, range [53.09, 95.56]

Radius of gyration: 16.76 Å; chains: 1; bounding box: 34×29×49 Å